Protein AF-A0A4U7BB18-F1 (afdb_monomer_lite)

Foldseek 3Di:
DPPVVVVVVVVVVVVVVVVVVVVVVVVVVVVVVVPPPPFDWDFDADPVRDGPDIDTDDPPPDD

Radius of gyration: 25.95 Å; chains: 1; bounding box: 51×21×73 Å

pLDDT: mean 75.88, std 11.71, range [52.06, 95.31]

Sequence (63 aa):
MSFLTKRSDDRASWLEFFHKFIIAFFCLIFFVACGYKGDP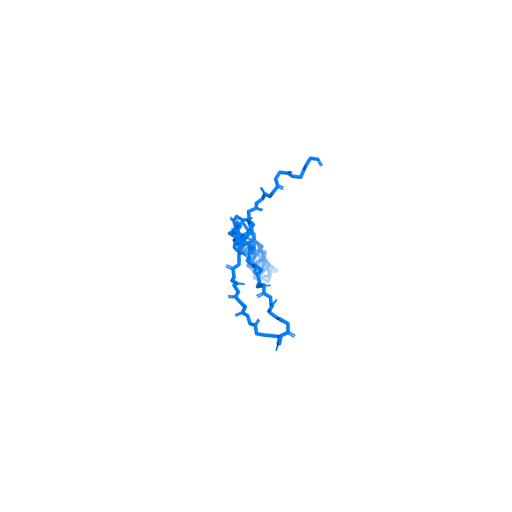SYSVLDKNGSVKEIKAYKNLNRW

Structure (mmCIF, N/CA/C/O backbone):
data_AF-A0A4U7BB18-F1
#
_entry.id   AF-A0A4U7BB18-F1
#
loop_
_atom_site.group_PDB
_atom_site.id
_atom_site.type_symbol
_atom_site.label_atom_id
_atom_site.label_alt_id
_atom_site.label_comp_id
_atom_site.label_asym_id
_atom_site.label_entity_id
_atom_site.label_seq_id
_atom_site.pdbx_PDB_ins_code
_atom_site.Cartn_x
_atom_site.Cartn_y
_atom_site.Cartn_z
_atom_site.occupancy
_atom_site.B_iso_or_equiv
_atom_site.auth_seq_id
_atom_site.auth_comp_id
_atom_site.auth_asym_id
_atom_site.auth_atom_id
_atom_site.pdbx_PDB_model_num
ATOM 1 N N . MET A 1 1 ? 28.189 -0.460 -34.125 1.00 58.16 1 MET A N 1
ATOM 2 C CA . MET A 1 1 ? 27.526 0.399 -33.115 1.00 58.16 1 MET A CA 1
ATOM 3 C C . MET A 1 1 ? 26.177 -0.150 -32.621 1.00 58.16 1 MET A C 1
ATOM 5 O O . MET A 1 1 ? 25.834 0.124 -31.484 1.00 58.16 1 MET A O 1
ATOM 9 N N . SER A 1 2 ? 25.422 -0.929 -33.413 1.00 64.50 2 SER A N 1
ATOM 10 C CA . SER A 1 2 ? 24.019 -1.303 -33.116 1.00 64.50 2 SER A CA 1
ATOM 11 C C . SER A 1 2 ? 23.796 -2.406 -32.067 1.00 64.50 2 SER A C 1
ATOM 13 O O . SER A 1 2 ? 22.729 -2.476 -31.465 1.00 64.50 2 SER A O 1
ATOM 15 N N . PHE A 1 3 ? 24.770 -3.289 -31.833 1.00 66.31 3 PHE A N 1
ATOM 16 C CA . PHE A 1 3 ? 24.595 -4.408 -30.895 1.00 66.31 3 PHE A CA 1
ATOM 17 C C . PHE A 1 3 ? 24.726 -3.980 -29.424 1.00 66.31 3 PHE A C 1
ATOM 19 O O . PHE A 1 3 ? 24.053 -4.518 -28.546 1.00 66.31 3 PHE A O 1
ATOM 26 N N . LEU A 1 4 ? 25.571 -2.978 -29.156 1.00 63.91 4 LEU A N 1
ATOM 27 C CA . LEU A 1 4 ? 25.775 -2.438 -27.810 1.00 63.91 4 LEU A CA 1
ATOM 28 C C . LEU A 1 4 ? 24.592 -1.576 -27.355 1.00 63.91 4 LEU A C 1
ATOM 30 O O . LEU A 1 4 ? 24.222 -1.636 -26.186 1.00 63.91 4 LEU A O 1
ATOM 34 N N . THR A 1 5 ? 23.966 -0.838 -28.276 1.00 69.31 5 THR A N 1
ATOM 35 C CA . THR A 1 5 ? 22.765 -0.042 -27.983 1.00 69.31 5 THR A CA 1
ATOM 36 C C . THR A 1 5 ? 21.570 -0.943 -27.687 1.00 69.31 5 THR A C 1
ATOM 38 O O . THR A 1 5 ? 20.957 -0.791 -26.639 1.00 69.31 5 THR A O 1
ATOM 41 N N . LYS A 1 6 ? 21.340 -1.988 -28.497 1.00 66.69 6 LYS A N 1
ATOM 42 C CA . LYS A 1 6 ? 20.245 -2.953 -28.282 1.00 66.69 6 LYS A CA 1
ATOM 43 C C . LYS A 1 6 ? 20.308 -3.617 -26.898 1.00 66.69 6 LYS A C 1
ATOM 45 O O . LYS A 1 6 ? 19.320 -3.645 -26.178 1.00 66.69 6 LYS A O 1
ATOM 50 N N . ARG A 1 7 ? 21.503 -4.051 -26.474 1.00 66.31 7 ARG A N 1
ATOM 51 C CA . ARG A 1 7 ? 21.718 -4.645 -25.140 1.00 66.31 7 ARG A CA 1
ATOM 52 C C . ARG A 1 7 ? 21.515 -3.650 -23.990 1.00 66.31 7 ARG A C 1
ATOM 54 O O . ARG A 1 7 ? 21.200 -4.064 -22.877 1.00 66.31 7 ARG A O 1
ATOM 61 N N . SER A 1 8 ? 21.755 -2.361 -24.223 1.00 68.75 8 SER A N 1
ATOM 62 C CA . SER A 1 8 ? 21.502 -1.303 -23.241 1.00 68.75 8 SER A CA 1
ATOM 63 C C . SER A 1 8 ? 20.006 -1.006 -23.118 1.00 68.75 8 SER A C 1
ATOM 65 O O . SER A 1 8 ? 19.498 -0.929 -22.001 1.00 68.75 8 SER A O 1
ATOM 67 N N . ASP A 1 9 ? 19.304 -0.923 -24.248 1.00 72.69 9 ASP A N 1
ATOM 68 C CA . ASP A 1 9 ? 17.864 -0.651 -24.315 1.00 72.69 9 ASP A CA 1
ATOM 69 C C . ASP A 1 9 ? 17.040 -1.776 -23.671 1.00 72.69 9 ASP A C 1
ATOM 71 O O . ASP A 1 9 ? 16.123 -1.507 -22.895 1.00 72.69 9 ASP A O 1
ATOM 75 N N . ASP A 1 10 ? 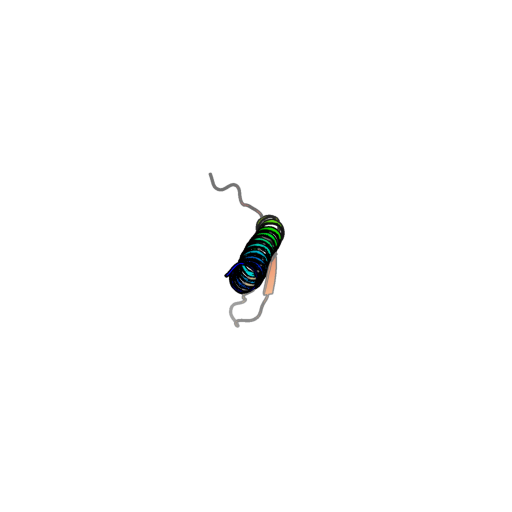17.424 -3.038 -23.894 1.00 72.75 10 ASP A N 1
ATOM 76 C CA . ASP A 1 10 ? 16.759 -4.197 -23.286 1.00 72.75 10 ASP A CA 1
ATOM 77 C C . ASP A 1 10 ? 16.876 -4.186 -21.746 1.00 72.75 10 ASP A C 1
ATOM 79 O O . ASP A 1 10 ? 15.928 -4.528 -21.034 1.00 72.75 10 ASP A O 1
ATOM 83 N N . ARG A 1 11 ? 18.022 -3.741 -21.202 1.00 73.94 11 ARG A N 1
ATOM 84 C CA . ARG A 1 11 ? 18.215 -3.608 -19.744 1.00 73.94 11 ARG A CA 1
ATOM 85 C C . ARG A 1 11 ? 17.437 -2.434 -19.157 1.00 73.94 11 ARG A C 1
ATOM 87 O O . ARG A 1 11 ? 16.878 -2.575 -18.071 1.00 73.94 11 ARG A O 1
ATOM 94 N N . ALA A 1 12 ? 17.385 -1.306 -19.862 1.00 75.25 12 ALA A N 1
ATOM 95 C CA . ALA A 1 12 ? 16.594 -0.149 -19.449 1.00 75.25 12 ALA A CA 1
ATOM 96 C C . ALA A 1 12 ? 15.093 -0.482 -19.438 1.00 75.25 12 ALA A C 1
ATOM 98 O O . ALA A 1 12 ? 14.404 -0.199 -18.463 1.00 75.25 12 ALA A O 1
ATOM 99 N N . SER A 1 13 ? 14.611 -1.184 -20.468 1.00 80.00 13 SER A N 1
ATOM 100 C CA . SER A 1 13 ? 13.227 -1.657 -20.544 1.00 80.00 13 SER A CA 1
ATOM 101 C C . SER A 1 13 ? 12.863 -2.547 -19.353 1.00 80.00 13 SER A C 1
ATOM 103 O O . SER A 1 13 ? 11.821 -2.350 -18.728 1.00 80.00 13 SER A O 1
ATOM 105 N N . TRP A 1 14 ? 13.742 -3.479 -18.979 1.00 79.50 14 TRP A N 1
ATOM 106 C CA . TRP A 1 14 ? 13.492 -4.379 -17.854 1.00 79.50 14 TRP A CA 1
ATOM 107 C C . TRP A 1 14 ? 13.391 -3.647 -16.506 1.00 79.50 14 TRP A C 1
ATOM 109 O O . TRP A 1 14 ? 12.508 -3.958 -15.706 1.00 79.50 14 TRP A O 1
ATOM 119 N N . LEU A 1 15 ? 14.238 -2.636 -16.272 1.00 83.00 15 LEU A N 1
ATOM 120 C CA . LEU A 1 15 ? 14.167 -1.796 -15.070 1.00 83.00 15 LEU A CA 1
ATOM 121 C C . LEU A 1 15 ? 12.854 -1.003 -15.001 1.00 83.00 15 LEU A C 1
ATOM 123 O O . LEU A 1 15 ? 12.227 -0.957 -13.944 1.00 83.00 15 LEU A O 1
ATOM 127 N N . GLU A 1 16 ? 12.399 -0.450 -16.125 1.00 86.06 16 GLU A N 1
ATOM 128 C CA . GLU A 1 16 ? 11.118 0.264 -16.222 1.00 86.06 16 GLU A CA 1
ATOM 129 C C . GLU A 1 16 ? 9.916 -0.655 -15.954 1.00 86.06 16 GLU A C 1
ATOM 131 O O . GLU A 1 16 ? 8.978 -0.282 -15.244 1.00 86.06 16 GLU A O 1
ATOM 136 N N . PHE A 1 17 ? 9.937 -1.884 -16.483 1.00 88.69 17 PHE A N 1
ATOM 137 C CA . PHE A 1 17 ? 8.900 -2.883 -16.209 1.00 88.69 17 PHE A CA 1
ATOM 138 C C . PHE A 1 17 ? 8.877 -3.293 -14.735 1.00 88.69 17 PHE A C 1
ATOM 140 O O . PHE A 1 17 ? 7.805 -3.334 -14.126 1.00 88.69 17 PHE A O 1
ATOM 147 N N . PHE A 1 18 ? 10.045 -3.555 -14.147 1.00 90.75 18 PHE A N 1
ATOM 148 C CA . PHE A 1 18 ? 10.157 -3.925 -12.739 1.00 90.75 18 PHE A CA 1
ATOM 149 C C . PHE A 1 18 ? 9.694 -2.791 -11.814 1.00 90.75 18 PHE A C 1
ATOM 151 O O . PHE A 1 18 ? 8.948 -3.029 -10.865 1.00 90.75 18 PHE A O 1
ATOM 158 N N . HIS A 1 19 ? 10.054 -1.545 -12.132 1.00 89.69 19 HIS A N 1
ATOM 159 C CA . HIS A 1 19 ? 9.621 -0.372 -11.377 1.00 89.69 19 HIS A CA 1
ATOM 160 C C . HIS A 1 19 ? 8.093 -0.206 -11.393 1.00 89.69 19 HIS A C 1
ATOM 162 O O . HIS A 1 19 ? 7.472 -0.052 -10.339 1.00 89.69 19 HIS A O 1
ATOM 168 N N . LYS A 1 20 ? 7.462 -0.329 -12.570 1.00 92.31 20 LYS A N 1
ATOM 169 C CA . LYS A 1 20 ? 5.995 -0.290 -12.706 1.00 92.31 20 LYS A CA 1
ATOM 170 C C . LYS A 1 20 ? 5.311 -1.423 -11.940 1.00 92.31 20 LYS A C 1
ATOM 172 O O . LYS A 1 20 ? 4.277 -1.192 -11.314 1.00 92.31 20 LYS A O 1
ATOM 177 N N . PHE A 1 21 ? 5.892 -2.623 -11.955 1.00 94.81 21 PHE A N 1
ATOM 178 C CA . PHE A 1 21 ? 5.373 -3.772 -11.214 1.00 94.81 21 PHE A CA 1
ATOM 179 C C . PHE A 1 21 ? 5.396 -3.537 -9.698 1.00 94.81 21 PHE A C 1
ATOM 181 O O . PHE A 1 21 ? 4.397 -3.785 -9.024 1.00 94.81 21 PHE A O 1
ATOM 188 N N . ILE A 1 22 ? 6.498 -2.996 -9.168 1.00 95.00 22 ILE A N 1
ATOM 189 C CA . ILE A 1 22 ? 6.614 -2.651 -7.745 1.00 95.00 22 ILE A CA 1
ATOM 190 C C . ILE A 1 22 ? 5.542 -1.637 -7.340 1.00 95.00 22 ILE A C 1
ATOM 192 O O . ILE A 1 22 ? 4.855 -1.842 -6.340 1.00 95.00 22 ILE A O 1
ATOM 196 N N . ILE A 1 23 ? 5.369 -0.563 -8.118 1.00 94.25 23 ILE A N 1
ATOM 197 C CA . ILE A 1 23 ? 4.361 0.465 -7.824 1.00 94.25 23 ILE A CA 1
ATOM 198 C C . ILE A 1 23 ? 2.960 -0.152 -7.800 1.00 94.25 23 ILE A C 1
ATOM 200 O O . ILE A 1 23 ? 2.216 0.065 -6.846 1.00 94.25 23 ILE A O 1
ATOM 204 N N . ALA A 1 24 ? 2.616 -0.966 -8.802 1.00 94.94 24 ALA A N 1
ATOM 205 C CA . ALA A 1 24 ? 1.322 -1.641 -8.856 1.00 94.94 24 ALA A CA 1
ATOM 206 C C . ALA A 1 24 ? 1.090 -2.553 -7.638 1.00 94.94 24 ALA A C 1
ATOM 2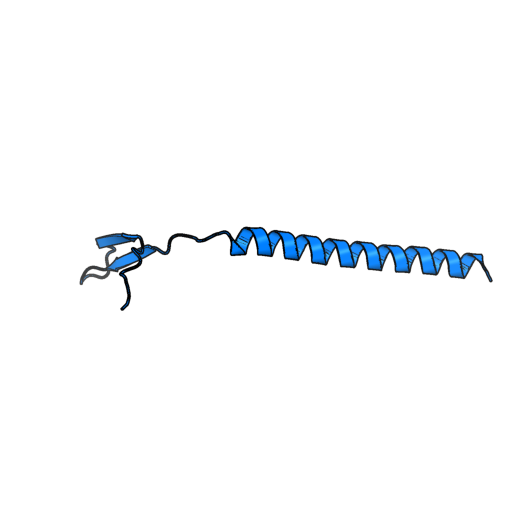08 O O . ALA A 1 24 ? -0.003 -2.554 -7.070 1.00 94.94 24 ALA A O 1
ATOM 209 N N . PHE A 1 25 ? 2.121 -3.279 -7.196 1.00 95.31 25 PHE A N 1
ATOM 210 C CA . PHE A 1 25 ? 2.055 -4.132 -6.011 1.00 95.31 25 PHE A CA 1
ATOM 211 C C . PHE A 1 25 ? 1.805 -3.328 -4.728 1.00 95.31 25 PHE A C 1
ATOM 213 O O . PHE A 1 25 ? 0.917 -3.676 -3.948 1.00 95.31 25 PHE A O 1
ATOM 220 N N . PHE A 1 26 ? 2.514 -2.210 -4.535 1.00 94.69 26 PHE A N 1
ATOM 221 C CA . PHE A 1 26 ? 2.258 -1.309 -3.409 1.00 94.69 26 PHE A CA 1
ATOM 222 C C . PHE A 1 26 ? 0.843 -0.732 -3.455 1.00 94.69 26 PHE A C 1
ATOM 224 O O . PHE A 1 26 ? 0.151 -0.759 -2.440 1.00 94.69 26 PHE A O 1
ATOM 231 N N . CYS A 1 27 ? 0.375 -0.267 -4.617 1.00 93.62 27 CYS A N 1
ATOM 232 C CA . CYS A 1 27 ? -0.994 0.225 -4.767 1.00 93.62 27 CYS A CA 1
ATOM 233 C C . CYS A 1 27 ? -2.023 -0.842 -4.378 1.00 93.62 27 CYS A C 1
ATOM 235 O O . CYS A 1 27 ? -2.970 -0.531 -3.663 1.00 93.62 27 CYS A O 1
ATOM 237 N N . LEU A 1 28 ? -1.823 -2.098 -4.786 1.00 92.00 28 LEU A N 1
ATOM 238 C CA . LEU A 1 28 ? -2.717 -3.206 -4.446 1.00 92.00 28 LEU A CA 1
ATOM 239 C C . LEU A 1 28 ? -2.771 -3.435 -2.927 1.00 92.00 28 LEU A C 1
ATOM 241 O O . LEU A 1 28 ? -3.862 -3.526 -2.366 1.00 92.00 28 LEU A O 1
ATOM 245 N N . ILE A 1 29 ? -1.619 -3.427 -2.246 1.00 90.69 29 ILE A N 1
ATOM 246 C CA . ILE A 1 29 ? -1.556 -3.496 -0.776 1.00 90.69 29 ILE A CA 1
ATOM 247 C C . ILE A 1 29 ? -2.324 -2.331 -0.143 1.00 90.69 29 ILE A C 1
ATOM 249 O O . ILE A 1 29 ? -3.118 -2.549 0.770 1.00 90.69 29 ILE A O 1
ATOM 253 N N . PHE A 1 30 ? -2.129 -1.107 -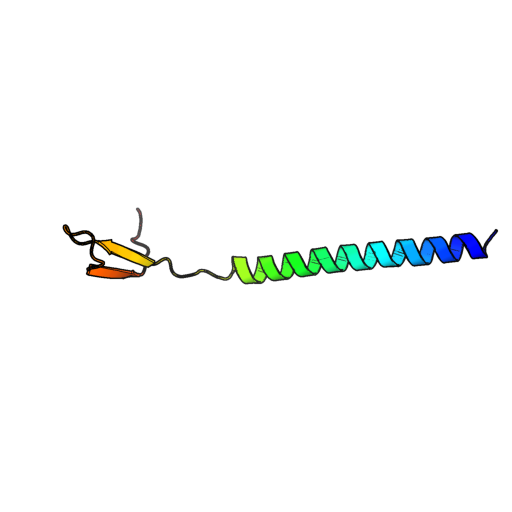0.639 1.00 88.56 30 PHE A N 1
ATOM 254 C CA . PHE A 1 30 ? -2.842 0.068 -0.138 1.00 88.56 30 PHE A CA 1
ATOM 255 C C . PHE A 1 30 ? -4.354 -0.033 -0.349 1.00 88.56 30 PHE A C 1
ATOM 257 O O . PHE A 1 30 ? -5.099 0.303 0.564 1.00 88.56 30 PHE A O 1
ATOM 264 N N . PHE A 1 31 ? -4.826 -0.526 -1.496 1.00 87.56 31 PHE A N 1
ATOM 265 C CA . PHE A 1 31 ? -6.258 -0.738 -1.734 1.00 87.56 31 PHE A CA 1
ATOM 266 C C . PHE A 1 31 ? -6.853 -1.767 -0.770 1.00 87.56 31 PHE A C 1
ATOM 268 O O . PHE A 1 31 ? -7.928 -1.538 -0.215 1.00 87.56 31 PHE A O 1
ATOM 275 N N . VAL A 1 32 ? -6.136 -2.866 -0.523 1.00 84.50 32 VAL A N 1
ATOM 276 C CA . VAL A 1 32 ? -6.558 -3.897 0.435 1.00 84.50 32 VAL A CA 1
ATOM 277 C C . VAL A 1 32 ? -6.572 -3.349 1.867 1.00 84.50 32 VAL A C 1
ATOM 279 O O . VAL A 1 32 ? -7.533 -3.570 2.599 1.00 84.50 32 VAL A O 1
ATOM 282 N N . ALA A 1 33 ? -5.553 -2.585 2.263 1.00 80.94 33 ALA A N 1
ATOM 283 C CA . ALA A 1 33 ? -5.449 -2.017 3.606 1.00 80.94 33 ALA A CA 1
ATOM 284 C C . ALA A 1 33 ? -6.426 -0.854 3.851 1.00 80.94 33 ALA A C 1
ATOM 286 O O . ALA A 1 33 ? -6.967 -0.731 4.944 1.00 80.94 33 ALA A O 1
ATOM 287 N N . CYS A 1 34 ? -6.692 -0.015 2.847 1.00 74.56 34 CYS A N 1
ATOM 288 C CA . CYS A 1 34 ? -7.601 1.130 2.967 1.00 74.56 34 CYS A CA 1
ATOM 289 C C . CYS A 1 34 ? -9.065 0.687 3.144 1.00 74.56 34 CYS A C 1
ATOM 291 O O . CYS A 1 34 ? -9.840 1.346 3.833 1.00 74.56 34 CYS A O 1
ATOM 293 N N . GLY A 1 35 ? -9.435 -0.466 2.575 1.00 65.62 35 GLY A N 1
ATOM 294 C CA . GLY A 1 35 ? -10.729 -1.107 2.820 1.00 65.62 35 GLY A CA 1
ATOM 295 C C . GLY A 1 35 ? -10.804 -1.877 4.142 1.00 65.62 35 GLY A C 1
ATOM 296 O O . GLY A 1 35 ? -11.903 -2.211 4.590 1.00 65.62 35 GLY A O 1
ATOM 297 N N . TYR A 1 36 ? -9.665 -2.146 4.790 1.00 69.94 36 TYR A N 1
ATOM 298 C CA . TYR A 1 36 ? -9.623 -2.833 6.075 1.00 69.94 36 TYR A CA 1
ATOM 299 C C . TYR A 1 36 ? -9.973 -1.861 7.201 1.00 69.94 36 TYR A C 1
ATOM 301 O O . TYR A 1 36 ? -9.125 -1.316 7.910 1.00 69.94 36 TYR A O 1
ATOM 309 N N . LYS A 1 37 ? -11.275 -1.647 7.373 1.00 65.38 37 LYS A N 1
ATOM 310 C CA . LYS A 1 37 ? -11.834 -0.975 8.538 1.00 65.38 37 LYS A CA 1
ATOM 311 C C . LYS A 1 37 ? -11.785 -1.958 9.707 1.00 65.38 37 LYS A C 1
ATOM 313 O O . LYS A 1 37 ? -12.777 -2.602 10.023 1.00 65.38 37 LYS A O 1
ATOM 318 N N . GLY A 1 38 ? -10.602 -2.135 10.293 1.00 67.12 38 GLY A N 1
ATOM 319 C CA . GLY A 1 38 ? -10.478 -2.871 11.546 1.00 67.12 38 GLY A CA 1
ATOM 320 C C . GLY A 1 38 ? -11.373 -2.196 12.578 1.00 67.12 38 GLY A C 1
ATOM 321 O O . GLY A 1 38 ? -11.216 -0.998 12.812 1.00 67.12 38 GLY A O 1
ATOM 322 N N . ASP A 1 39 ? -12.336 -2.930 13.137 1.00 69.31 39 ASP A N 1
ATOM 323 C CA . ASP A 1 39 ? -13.218 -2.398 14.171 1.00 69.31 39 ASP A CA 1
ATOM 324 C C . ASP A 1 39 ? -12.353 -1.995 15.372 1.00 69.31 39 ASP A C 1
ATOM 326 O O . ASP A 1 39 ? -11.752 -2.866 16.010 1.00 69.31 39 ASP A O 1
ATOM 330 N N . PRO A 1 40 ? -12.228 -0.691 15.687 1.00 71.69 40 PRO A N 1
ATOM 331 C CA . PRO A 1 40 ? -11.414 -0.293 16.816 1.00 71.69 40 PRO A CA 1
ATOM 332 C C . PRO A 1 40 ? -12.038 -0.870 18.090 1.00 71.69 40 PRO A C 1
ATOM 334 O O . PRO A 1 40 ? -13.246 -0.777 18.309 1.00 71.69 40 PRO A O 1
ATOM 337 N N . SER A 1 41 ? -11.225 -1.478 18.945 1.00 70.31 41 SER A N 1
ATOM 338 C CA . SER A 1 41 ? -11.654 -1.976 20.252 1.00 70.31 41 SER A CA 1
ATOM 339 C C . SER A 1 41 ? -10.811 -1.330 21.337 1.00 70.31 41 SER A C 1
ATOM 341 O O . SER A 1 41 ? -9.589 -1.270 21.204 1.00 70.31 41 SER A O 1
ATOM 343 N N . TYR A 1 42 ? -11.445 -0.886 22.418 1.00 73.25 42 TYR A N 1
ATOM 344 C CA . TYR A 1 42 ? -10.750 -0.288 23.555 1.00 73.25 42 TYR A CA 1
ATOM 345 C C . TYR A 1 42 ? -10.984 -1.134 24.805 1.00 73.25 42 TYR A C 1
ATOM 347 O O . TYR A 1 42 ? -12.105 -1.585 25.067 1.00 73.25 42 TYR A O 1
ATOM 355 N N . SER A 1 43 ? -9.922 -1.356 25.576 1.00 76.38 43 SER A N 1
ATOM 356 C CA . SER A 1 43 ? -10.007 -1.999 26.882 1.00 76.38 43 SER A CA 1
ATOM 357 C C . SER A 1 43 ? -10.439 -0.984 27.940 1.00 76.38 43 SER A C 1
ATOM 359 O O . SER A 1 43 ? -9.921 0.129 28.025 1.00 76.38 43 SER A O 1
ATOM 361 N N . VAL A 1 44 ? -11.409 -1.373 28.763 1.00 76.12 44 VAL A N 1
ATOM 362 C CA . VAL A 1 44 ? -11.792 -0.656 29.978 1.00 76.12 44 VAL A CA 1
ATOM 363 C C . VAL A 1 44 ? -11.010 -1.277 31.127 1.00 76.12 44 VAL A C 1
ATOM 365 O O . VAL A 1 44 ? -11.184 -2.458 31.435 1.00 76.12 44 VAL A O 1
ATOM 368 N N . LEU A 1 45 ? -10.129 -0.487 31.737 1.00 81.25 45 LEU A N 1
ATOM 369 C CA . LEU A 1 45 ? -9.322 -0.910 32.878 1.00 81.25 45 LEU A CA 1
ATOM 370 C C . LEU A 1 45 ? -10.076 -0.670 34.189 1.00 81.25 45 LEU A C 1
ATOM 372 O O . LEU A 1 45 ? -10.808 0.311 34.335 1.00 81.25 45 LEU A O 1
ATOM 376 N N . ASP A 1 46 ? -9.892 -1.573 35.143 1.00 74.62 46 ASP A N 1
ATOM 377 C CA . ASP A 1 46 ? -10.379 -1.428 36.509 1.00 74.62 46 ASP A CA 1
ATOM 378 C C . ASP A 1 46 ? -9.368 -0.645 37.373 1.00 74.62 46 ASP A C 1
ATOM 380 O O . ASP A 1 46 ? -8.230 -0.404 36.965 1.00 74.62 46 ASP A O 1
ATOM 384 N N . LYS A 1 47 ? -9.757 -0.226 38.584 1.00 78.69 47 LYS A N 1
ATOM 385 C CA . LYS A 1 47 ? -8.919 0.637 39.460 1.00 78.69 47 LYS A CA 1
ATOM 386 C C . LYS A 1 47 ? -7.575 0.018 39.870 1.00 78.69 47 LYS A C 1
ATOM 388 O O . LYS A 1 47 ? -6.675 0.726 40.305 1.00 78.69 47 LYS A O 1
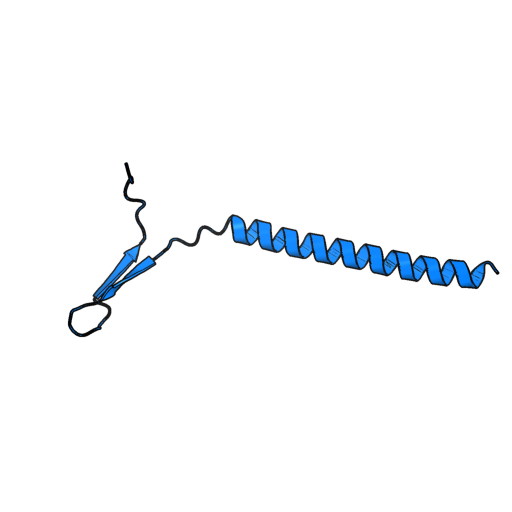ATOM 393 N N . ASN A 1 48 ? -7.462 -1.298 39.753 1.00 84.31 48 ASN A N 1
ATOM 394 C CA . ASN A 1 48 ? -6.269 -2.101 40.018 1.00 84.31 48 ASN A CA 1
ATOM 395 C C . ASN A 1 48 ? -5.426 -2.355 38.747 1.00 84.31 48 ASN A C 1
ATOM 397 O O . ASN A 1 48 ? -4.471 -3.123 38.799 1.00 84.31 48 ASN A O 1
ATOM 401 N N . GLY A 1 49 ? -5.770 -1.733 37.613 1.00 74.62 49 GLY A N 1
ATOM 402 C CA . GLY A 1 49 ? -5.049 -1.863 36.343 1.00 74.62 49 GLY A CA 1
ATOM 403 C C . GLY A 1 49 ? -5.373 -3.129 35.543 1.00 74.62 49 GLY A C 1
ATOM 404 O O . GLY A 1 49 ? -4.797 -3.328 34.477 1.00 74.62 49 GLY A O 1
ATOM 405 N N . SER A 1 50 ? -6.292 -3.977 36.018 1.00 77.06 50 SER A N 1
ATOM 406 C CA . SER A 1 50 ? -6.739 -5.173 35.292 1.00 77.06 50 SER A CA 1
ATOM 407 C C . SER A 1 50 ? -7.714 -4.819 34.164 1.00 77.06 50 SER A C 1
ATOM 409 O O . SER A 1 50 ? -8.490 -3.869 34.279 1.00 77.06 50 SER A O 1
ATOM 411 N N . VAL A 1 51 ? -7.713 -5.591 33.072 1.00 76.81 51 VAL A N 1
ATOM 412 C CA . VAL A 1 51 ? -8.686 -5.436 31.980 1.00 76.81 51 VAL A CA 1
ATOM 413 C C . VAL A 1 51 ? -10.035 -5.973 32.444 1.00 76.81 51 VAL A C 1
ATOM 415 O O . VAL A 1 51 ? -10.204 -7.176 32.627 1.00 76.81 51 VAL A O 1
ATOM 418 N N . LYS A 1 52 ? -11.001 -5.072 32.626 1.00 76.81 52 LYS A N 1
ATOM 419 C CA . LYS A 1 52 ? -12.356 -5.413 33.063 1.00 76.81 52 LYS A CA 1
ATOM 420 C C . LYS A 1 52 ? -13.216 -5.889 31.899 1.00 76.81 52 LYS A C 1
ATOM 422 O O . LYS A 1 52 ? -13.895 -6.900 32.009 1.00 76.81 52 LYS A O 1
ATOM 427 N N . GLU A 1 53 ? -13.185 -5.149 30.790 1.00 74.44 53 GLU A N 1
ATOM 428 C CA . GLU A 1 53 ? -14.009 -5.400 29.602 1.00 74.44 53 GLU A CA 1
ATOM 429 C C . GLU A 1 53 ? -13.312 -4.881 28.337 1.00 74.44 53 GLU A C 1
ATOM 431 O O . GLU A 1 53 ? -12.634 -3.85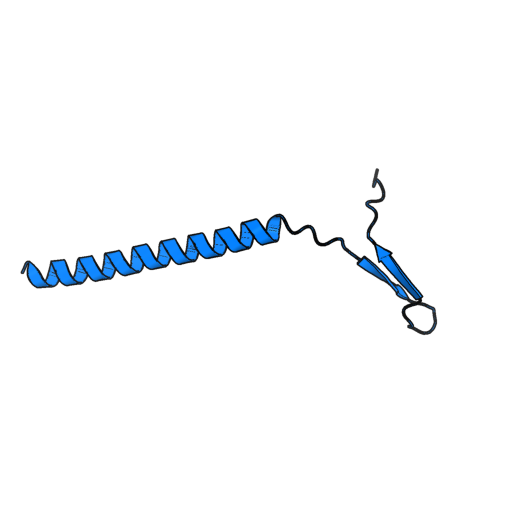5 28.374 1.00 74.44 53 GLU A O 1
ATOM 436 N N . ILE A 1 54 ? -13.522 -5.546 27.198 1.00 72.62 54 ILE A N 1
ATOM 437 C CA . ILE A 1 54 ? -13.117 -5.051 25.873 1.00 72.62 54 ILE A CA 1
ATOM 438 C C . ILE A 1 54 ? -14.388 -4.605 25.151 1.00 72.62 54 ILE A C 1
ATOM 440 O O . ILE A 1 54 ? -15.277 -5.419 24.899 1.00 72.62 54 ILE A O 1
ATOM 444 N N . LYS A 1 55 ? -14.500 -3.310 24.838 1.00 68.00 55 LYS A N 1
ATOM 445 C CA . LYS A 1 55 ? -15.672 -2.747 24.153 1.00 68.00 55 LYS A CA 1
ATOM 446 C C . LYS A 1 55 ? -15.339 -2.462 22.695 1.00 68.00 55 LYS A C 1
ATOM 448 O O . LYS A 1 55 ? -14.353 -1.787 22.396 1.00 68.00 55 LYS A O 1
ATOM 453 N N . ALA A 1 56 ? -16.188 -2.956 21.796 1.00 65.56 56 ALA A N 1
ATOM 454 C CA . ALA A 1 56 ? -16.151 -2.579 20.389 1.00 65.56 56 ALA A CA 1
ATOM 455 C C . ALA A 1 56 ? -16.547 -1.102 20.239 1.00 65.56 56 ALA A C 1
ATOM 457 O O . ALA A 1 56 ? -17.480 -0.629 20.899 1.00 65.56 56 ALA A O 1
ATOM 458 N N . TYR A 1 57 ? -15.848 -0.372 19.372 1.00 62.34 57 TYR A N 1
ATOM 459 C CA . TYR A 1 57 ? -16.159 1.016 19.063 1.00 62.34 57 TYR A CA 1
ATOM 460 C C . TYR A 1 57 ? -17.505 1.101 18.335 1.00 62.34 57 TYR A C 1
ATOM 462 O O . TYR A 1 57 ? -17.601 0.932 17.122 1.00 62.34 57 TYR A O 1
ATOM 470 N N . LYS A 1 58 ? -18.576 1.381 19.081 1.00 63.97 58 LYS A N 1
ATOM 471 C CA . LYS A 1 58 ? -19.818 1.883 18.493 1.00 63.97 58 LYS A CA 1
ATOM 472 C C . LYS A 1 58 ? -19.600 3.353 18.162 1.00 63.97 58 LYS A C 1
ATOM 474 O O . LYS A 1 58 ? -19.287 4.137 19.055 1.00 63.97 58 LYS A O 1
ATOM 479 N N . ASN A 1 59 ? -19.772 3.707 16.889 1.00 58.91 59 ASN A N 1
ATOM 480 C CA . ASN A 1 59 ? -19.848 5.091 16.436 1.00 58.91 59 ASN A CA 1
ATOM 481 C C . ASN A 1 59 ? -21.021 5.755 17.178 1.00 58.91 59 ASN A C 1
ATOM 483 O O . ASN A 1 59 ? -22.182 5.598 16.810 1.00 58.91 59 ASN A O 1
ATOM 487 N N . LEU A 1 60 ? -20.731 6.382 18.318 1.00 57.06 60 LEU A N 1
ATOM 488 C CA . LEU A 1 60 ? -21.666 7.270 18.988 1.00 57.06 60 LEU A CA 1
ATOM 489 C C . LEU A 1 60 ? -21.846 8.435 18.025 1.00 57.06 60 LEU A C 1
ATOM 491 O O . LEU A 1 60 ? -20.862 9.121 17.759 1.00 57.06 60 LEU A O 1
ATOM 495 N N . ASN A 1 61 ? -23.058 8.596 17.481 1.00 53.66 61 ASN A N 1
ATOM 496 C CA . ASN A 1 61 ? -23.465 9.743 16.670 1.00 53.66 61 ASN A CA 1
ATOM 497 C C . ASN A 1 61 ? -22.971 11.027 17.346 1.00 53.66 61 ASN A C 1
ATOM 499 O O . ASN A 1 61 ? -23.593 11.525 18.283 1.00 53.66 61 ASN A O 1
ATOM 503 N N . ARG A 1 62 ? -21.808 11.513 16.914 1.00 52.06 62 ARG A N 1
ATOM 504 C CA . ARG A 1 62 ? -21.223 12.755 17.392 1.00 52.06 62 ARG A CA 1
ATOM 505 C C . ARG A 1 62 ? -21.926 13.847 16.600 1.00 52.06 62 ARG A C 1
ATOM 507 O O . ARG A 1 62 ? -21.651 14.003 15.415 1.00 52.06 62 ARG A O 1
ATOM 514 N N . TRP A 1 63 ? -22.912 14.456 17.249 1.00 52.72 63 TRP A N 1
ATOM 515 C CA . TRP A 1 63 ? -23.610 15.663 16.808 1.00 52.72 63 TRP A CA 1
ATOM 516 C C . TRP A 1 63 ? -22.635 16.796 16.489 1.00 52.72 63 TRP A C 1
ATOM 518 O O . TRP A 1 63 ? -21.604 16.912 17.198 1.00 52.72 63 TRP A O 1
#

Secondary structure (DSSP, 8-state):
-HHHHHHHHHHHHHHHHHHHHHHHHHHHHHHHHHT-----EEEEE-TTS-EEEEEE-------